Protein AF-0000000086531822 (afdb_homodimer)

Solvent-accessible surface area (backbone atoms only — not comparable to full-atom values): 8013 Å² total; per-residue (Å²): 128,80,72,72,68,75,64,51,68,45,56,53,51,50,51,51,49,63,67,35,87,84,47,49,70,64,49,49,52,48,52,65,62,40,67,80,41,57,44,70,57,36,29,50,44,28,47,53,50,26,52,49,35,45,46,40,34,51,54,52,50,54,50,51,48,56,54,50,58,62,75,97,127,80,70,72,68,75,64,53,68,46,56,53,50,50,49,50,48,64,66,34,86,85,45,49,72,65,49,48,52,48,52,64,62,41,67,80,42,57,43,69,57,37,30,51,43,28,48,54,50,28,52,50,35,46,47,41,34,50,52,52,50,54,50,52,49,55,53,52,56,62,75,93

Organism: NCBI:txid488447

Radius of gyration: 19.11 Å; Cα contacts (8 Å, |Δi|>4): 89; chains: 2; bounding box: 49×64×39 Å

Structure (mmCIF, N/CA/C/O backbone):
data_AF-0000000086531822-model_v1
#
loop_
_entity.id
_entity.type
_entity.pdbx_description
1 polymer 'Uncharacterized protein'
#
loop_
_atom_site.group_PDB
_atom_site.id
_atom_site.type_symbol
_atom_site.label_atom_id
_atom_site.label_alt_id
_atom_site.label_comp_id
_atom_site.label_asym_id
_atom_site.label_entity_id
_atom_site.label_seq_id
_atom_site.pdbx_PDB_ins_code
_atom_site.Cartn_x
_atom_site.Cartn_y
_atom_site.Cartn_z
_atom_site.occupancy
_atom_site.B_iso_or_equiv
_atom_site.auth_seq_id
_atom_site.auth_comp_id
_atom_site.auth_asym_id
_atom_site.auth_atom_id
_atom_site.pdbx_PDB_model_num
ATOM 1 N N . MET A 1 1 ? -24.25 26.016 16.359 1 33.19 1 MET A N 1
ATOM 2 C CA . MET A 1 1 ? -23.75 25.875 14.992 1 33.19 1 MET A CA 1
ATOM 3 C C . MET A 1 1 ? -22.719 24.75 14.906 1 33.19 1 MET A C 1
ATOM 5 O O . MET A 1 1 ? -21.719 24.766 15.617 1 33.19 1 MET A O 1
ATOM 9 N N . SER A 1 2 ? -23.094 23.562 14.938 1 44.06 2 SER A N 1
ATOM 10 C CA . SER A 1 2 ? -22.234 22.406 14.695 1 44.06 2 SER A CA 1
ATOM 11 C C . SER A 1 2 ? -21.281 22.672 13.539 1 44.06 2 SER A C 1
ATOM 13 O O . SER A 1 2 ? -21.703 22.906 12.406 1 44.06 2 SER A O 1
ATOM 15 N N . SER A 1 3 ? -20.422 23.609 13.688 1 44.78 3 SER A N 1
ATOM 16 C CA . SER A 1 3 ? -19.391 23.828 12.688 1 44.78 3 SER A CA 1
ATOM 17 C C . SER A 1 3 ? -19.047 22.531 11.953 1 44.78 3 SER A C 1
ATOM 19 O O . SER A 1 3 ? -18.719 21.516 12.586 1 44.78 3 SER A O 1
ATOM 21 N N . SER A 1 4 ? -19.906 22.078 11.133 1 48.94 4 SER A N 1
ATOM 22 C CA . SER A 1 4 ? -19.656 21 10.195 1 48.94 4 SER A CA 1
ATOM 23 C C . SER A 1 4 ? -18.172 20.891 9.844 1 48.94 4 SER A C 1
ATOM 25 O O . SER A 1 4 ? -17.672 21.672 9.039 1 48.94 4 SER A O 1
ATOM 27 N N . THR A 1 5 ? -17.312 20.875 10.797 1 51.94 5 THR A N 1
ATOM 28 C CA . THR A 1 5 ? -15.906 20.656 10.523 1 51.94 5 THR A CA 1
ATOM 29 C C . THR A 1 5 ? -15.727 19.672 9.367 1 51.94 5 THR A C 1
ATOM 31 O O . THR A 1 5 ? -16.25 18.562 9.414 1 51.94 5 THR A O 1
ATOM 34 N N . VAL A 1 6 ? -15.977 20.094 8.141 1 55.5 6 VAL A N 1
ATOM 35 C CA . VAL A 1 6 ? -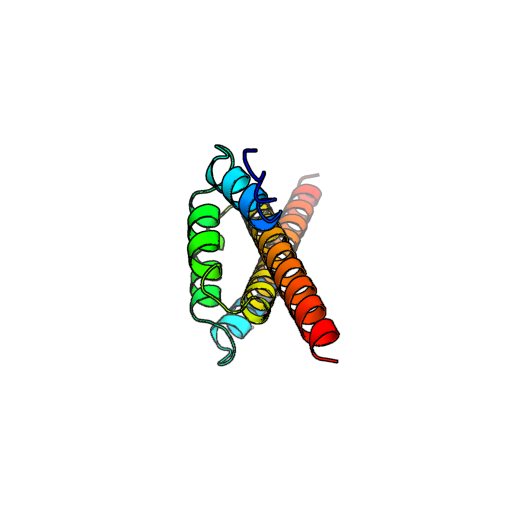15.734 19.344 6.906 1 55.5 6 VAL A CA 1
ATOM 36 C C . VAL A 1 6 ? -14.648 18.297 7.137 1 55.5 6 VAL A C 1
ATOM 38 O O . VAL A 1 6 ? -13.539 18.625 7.566 1 55.5 6 VAL A O 1
ATOM 41 N N . THR A 1 7 ? -15.094 17.219 7.707 1 64 7 THR A N 1
ATOM 42 C CA . THR A 1 7 ? -14.133 16.125 7.867 1 64 7 THR A CA 1
ATOM 43 C C . THR A 1 7 ? -13.336 15.922 6.582 1 64 7 THR A C 1
ATOM 45 O O . THR A 1 7 ? -13.906 15.82 5.496 1 64 7 THR A O 1
ATOM 48 N N . PRO A 1 8 ? -12.125 16.203 6.695 1 79.19 8 PRO A N 1
ATOM 49 C CA . PRO A 1 8 ? -11.297 15.969 5.512 1 79.19 8 PRO A CA 1
ATOM 50 C C . PRO A 1 8 ? -11.641 14.664 4.797 1 79.19 8 PRO A C 1
ATOM 52 O O . PRO A 1 8 ? -12.133 13.727 5.422 1 79.19 8 PRO A O 1
ATOM 55 N N . GLU A 1 9 ? -11.953 14.797 3.51 1 89 9 GLU A N 1
ATOM 56 C CA . GLU A 1 9 ? -12.211 13.641 2.666 1 89 9 GLU A CA 1
ATOM 57 C C . GLU A 1 9 ? -11.398 12.43 3.127 1 89 9 GLU A C 1
ATOM 59 O O . GLU A 1 9 ? -11.898 11.297 3.117 1 89 9 GLU A O 1
ATOM 64 N N . PHE A 1 10 ? -10.258 12.711 3.596 1 92.31 10 PHE A N 1
ATOM 65 C CA . PHE A 1 10 ? -9.391 11.633 4.078 1 92.31 10 PHE A CA 1
ATOM 66 C C . PHE A 1 10 ? -10.023 10.922 5.266 1 92.31 10 PHE A C 1
ATOM 68 O O . PHE A 1 10 ? -10.039 9.695 5.324 1 92.31 10 PHE A O 1
ATOM 75 N N . ASP A 1 11 ? -10.516 11.625 6.152 1 91.06 11 ASP A N 1
ATOM 76 C CA . ASP A 1 11 ? -11.117 11.047 7.348 1 91.06 11 ASP A CA 1
ATOM 77 C C . ASP A 1 11 ? -12.328 10.188 6.996 1 91.06 11 ASP A C 1
ATOM 79 O O . ASP A 1 11 ? -12.523 9.109 7.566 1 91.06 11 ASP A O 1
ATOM 83 N N . GLN A 1 12 ? -13.086 10.68 6.172 1 91.75 12 GLN A N 1
ATOM 84 C CA . GLN A 1 12 ? -14.281 9.961 5.742 1 91.75 12 GLN A CA 1
ATOM 85 C C . GLN A 1 12 ? -13.906 8.656 5.043 1 91.75 12 GLN A C 1
ATOM 87 O O . GLN A 1 12 ? -14.492 7.609 5.332 1 91.75 12 GLN A O 1
ATOM 92 N N . ARG A 1 13 ? -12.984 8.758 4.148 1 92.56 13 ARG A N 1
ATOM 93 C CA . ARG A 1 13 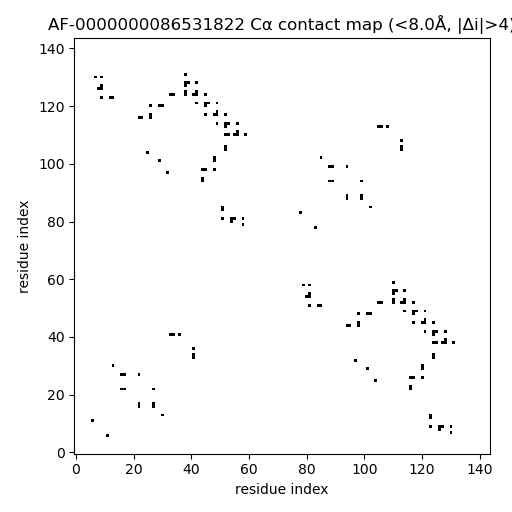? -12.547 7.57 3.414 1 92.56 13 ARG A CA 1
ATOM 94 C C . ARG A 1 13 ? -11.898 6.555 4.348 1 92.56 13 ARG A C 1
ATOM 96 O O . ARG A 1 13 ? -12.125 5.348 4.215 1 92.56 13 ARG A O 1
ATOM 103 N N . CYS A 1 14 ? -11.133 7.043 5.18 1 91.88 14 CYS A N 1
ATOM 104 C CA . CYS A 1 14 ? -10.477 6.195 6.168 1 91.88 14 CYS A CA 1
ATOM 105 C C . CYS A 1 14 ? -11.5 5.434 6.996 1 91.88 14 CYS A C 1
ATOM 107 O O . CYS A 1 14 ? -11.375 4.219 7.176 1 91.88 14 CYS A O 1
ATOM 109 N N . CYS A 1 15 ? -12.547 6.113 7.473 1 92 15 CYS A N 1
ATOM 110 C CA . CYS A 1 15 ? -13.602 5.504 8.273 1 92 15 CYS A CA 1
ATOM 111 C C . CYS A 1 15 ? -14.375 4.473 7.465 1 92 15 CYS A C 1
ATOM 113 O O . CYS A 1 15 ? -14.719 3.404 7.977 1 92 15 CYS A O 1
ATOM 115 N N . SER A 1 16 ? -14.641 4.836 6.266 1 92.88 16 SER A N 1
ATOM 116 C CA . SER A 1 16 ? -15.367 3.941 5.375 1 92.88 16 SER A CA 1
ATOM 117 C C . SER A 1 16 ? -14.602 2.646 5.141 1 92.88 16 SER A C 1
ATOM 119 O O . SER A 1 16 ? -15.172 1.556 5.23 1 92.88 16 SER A O 1
ATOM 121 N N . LEU A 1 17 ? -13.336 2.764 4.957 1 92.31 17 LEU A N 1
ATOM 122 C CA . LEU A 1 17 ? -12.5 1.597 4.703 1 92.31 17 LEU A CA 1
ATOM 123 C C . LEU A 1 17 ? -12.375 0.735 5.953 1 92.31 17 LEU A C 1
ATOM 125 O O . LEU A 1 17 ? -12.414 -0.495 5.871 1 92.31 17 LEU A O 1
ATOM 129 N N . ARG A 1 18 ? -12.219 1.352 7.047 1 91.56 18 ARG A N 1
ATOM 130 C CA . ARG A 1 18 ? -12.039 0.645 8.312 1 91.56 18 ARG A CA 1
ATOM 131 C C . ARG A 1 18 ? -13.336 -0.034 8.75 1 91.56 18 ARG A C 1
ATOM 133 O O . ARG A 1 18 ? -13.305 -1.057 9.438 1 91.56 18 ARG A O 1
ATOM 140 N N . ALA A 1 19 ? -14.469 0.521 8.328 1 91.56 19 ALA A N 1
ATOM 141 C CA . ALA A 1 19 ? -15.781 0.018 8.727 1 91.56 19 ALA A CA 1
ATOM 142 C C . ALA A 1 19 ? -16.281 -1.029 7.742 1 91.56 19 ALA A C 1
ATOM 144 O O . ALA A 1 19 ? -17.219 -1.779 8.047 1 91.56 19 ALA A O 1
ATOM 145 N N . ALA A 1 20 ? -15.695 -1.029 6.586 1 91.12 20 ALA A N 1
ATOM 146 C CA . ALA A 1 20 ? -16.141 -1.944 5.543 1 91.12 20 ALA A CA 1
ATOM 147 C C . ALA A 1 20 ? -15.805 -3.391 5.895 1 91.12 20 ALA A C 1
ATOM 149 O O . ALA A 1 20 ? -14.68 -3.686 6.309 1 91.12 20 ALA A O 1
ATOM 150 N N . PRO A 1 21 ? -16.844 -4.309 5.77 1 89.12 21 PRO A N 1
ATOM 151 C CA . PRO A 1 21 ? -16.641 -5.73 6.062 1 89.12 21 PRO A CA 1
ATOM 152 C C . PRO A 1 21 ? -15.711 -6.406 5.051 1 89.12 21 PRO A C 1
ATOM 154 O O . PRO A 1 21 ? -15.148 -7.465 5.34 1 89.12 21 PRO A O 1
ATOM 157 N N . ASP A 1 22 ? -15.664 -5.797 3.895 1 87.12 22 ASP A N 1
ATOM 158 C CA . ASP A 1 22 ? -14.852 -6.371 2.828 1 87.12 22 ASP A CA 1
ATOM 159 C C . ASP A 1 22 ? -13.398 -5.918 2.943 1 87.12 22 ASP A C 1
ATOM 161 O O . ASP A 1 22 ? -12.516 -6.449 2.258 1 87.12 22 ASP A O 1
ATOM 165 N N . THR A 1 23 ? -13.188 -4.938 3.908 1 91.31 23 THR A N 1
ATOM 166 C CA . THR A 1 23 ? -11.82 -4.457 4.09 1 91.31 23 THR A CA 1
ATOM 167 C C . THR A 1 23 ? -10.992 -5.465 4.879 1 91.31 23 THR A C 1
ATOM 169 O O . THR A 1 23 ? -11.414 -5.926 5.945 1 91.31 23 THR A O 1
ATOM 172 N N . SER A 1 24 ? -9.883 -5.852 4.441 1 93.81 24 SER A N 1
ATOM 173 C CA . SER A 1 24 ? -9.016 -6.863 5.039 1 93.81 24 SER A CA 1
ATOM 174 C C . SER A 1 24 ? -8.367 -6.352 6.32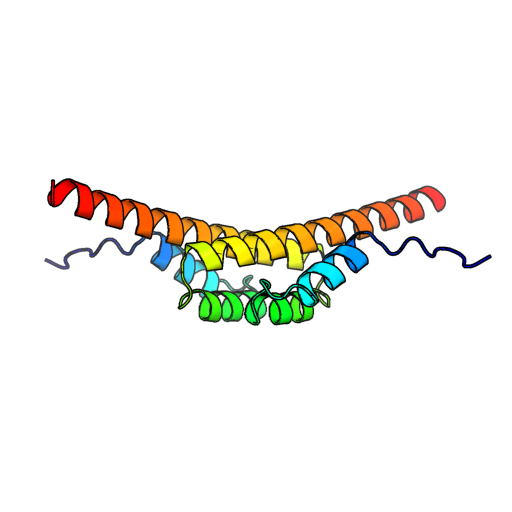 1 93.81 24 SER A C 1
ATOM 176 O O . SER A 1 24 ? -8.172 -5.145 6.48 1 93.81 24 SER A O 1
ATOM 178 N N . ASP A 1 25 ? -8.133 -7.273 7.191 1 94.12 25 ASP A N 1
ATOM 179 C CA . ASP A 1 25 ? -7.473 -6.922 8.438 1 94.12 25 ASP A CA 1
ATOM 180 C C . ASP A 1 25 ? -6.117 -6.266 8.18 1 94.12 25 ASP A C 1
ATOM 182 O O . ASP A 1 25 ? -5.727 -5.332 8.883 1 94.12 25 ASP A O 1
ATOM 186 N N . TRP A 1 26 ? -5.418 -6.711 7.176 1 96.69 26 TRP A N 1
ATOM 187 C CA . TRP A 1 26 ? -4.125 -6.141 6.816 1 96.69 26 TRP A CA 1
ATOM 188 C C . TRP A 1 26 ? -4.262 -4.668 6.445 1 96.69 26 TRP A C 1
ATOM 190 O O . TRP A 1 26 ? -3.477 -3.832 6.895 1 96.69 26 TRP A O 1
ATOM 200 N N . LEU A 1 27 ? -5.289 -4.383 5.617 1 96.31 27 LEU A N 1
ATOM 201 C CA . LEU A 1 27 ? -5.477 -3.016 5.145 1 96.31 27 LEU A CA 1
ATOM 202 C C . LEU A 1 27 ? -5.762 -2.072 6.309 1 96.31 27 LEU A C 1
ATOM 204 O O . LEU A 1 27 ? -5.203 -0.976 6.375 1 96.31 27 LEU A O 1
ATOM 208 N N . LYS A 1 28 ? -6.559 -2.52 7.242 1 95.19 28 LYS A N 1
ATOM 209 C CA . LYS A 1 28 ? -6.879 -1.716 8.422 1 95.19 28 LYS A CA 1
ATOM 210 C C . LYS A 1 28 ? -5.625 -1.408 9.234 1 95.19 28 LYS A C 1
ATOM 212 O O . LYS A 1 28 ? -5.422 -0.272 9.664 1 95.19 28 LYS A O 1
ATOM 217 N N . ALA A 1 29 ? -4.82 -2.4 9.414 1 96 29 ALA A N 1
ATOM 218 C CA . ALA A 1 29 ? -3.576 -2.23 10.164 1 96 29 ALA A CA 1
ATOM 219 C C . ALA A 1 29 ? -2.602 -1.329 9.406 1 96 29 ALA A C 1
ATOM 221 O O . ALA A 1 29 ? -1.922 -0.497 10.016 1 96 29 ALA A O 1
ATOM 222 N N . ALA A 1 30 ? -2.539 -1.488 8.109 1 97 30 ALA A N 1
ATOM 223 C CA . ALA A 1 30 ? -1.645 -0.697 7.266 1 97 30 ALA A CA 1
ATOM 224 C C . ALA A 1 30 ? -1.995 0.787 7.336 1 97 30 ALA A C 1
ATOM 226 O O . ALA A 1 30 ? -1.107 1.636 7.445 1 97 30 ALA A O 1
ATOM 227 N N . ILE A 1 31 ? -3.311 1.082 7.262 1 95.25 31 ILE A N 1
ATOM 228 C CA . ILE A 1 31 ? -3.777 2.461 7.359 1 95.25 31 ILE A CA 1
ATOM 229 C C . ILE A 1 31 ? -3.307 3.074 8.68 1 95.25 31 ILE A C 1
ATOM 231 O O . ILE A 1 31 ? -2.783 4.191 8.695 1 95.25 31 ILE A O 1
ATOM 235 N N . GLY A 1 32 ? -3.416 2.314 9.758 1 94.44 32 GLY A N 1
ATOM 236 C CA . GLY A 1 32 ? -3.014 2.785 11.07 1 94.44 32 GLY A CA 1
ATOM 237 C C . GLY A 1 32 ? -1.52 3.021 11.188 1 94.44 32 GLY A C 1
ATOM 238 O O . GLY A 1 32 ? -1.083 3.928 11.898 1 94.44 32 GLY A O 1
ATOM 239 N N . ALA A 1 33 ? -0.779 2.32 10.508 1 95.25 33 ALA A N 1
ATOM 240 C CA . ALA A 1 33 ? 0.676 2.434 10.562 1 95.25 33 ALA A CA 1
ATOM 241 C C . ALA A 1 33 ? 1.164 3.619 9.734 1 95.25 33 ALA A C 1
ATOM 243 O O . ALA A 1 33 ? 2.139 4.281 10.102 1 95.25 33 ALA A O 1
ATOM 244 N N . LEU A 1 34 ? 0.502 3.92 8.625 1 95.56 34 LEU A N 1
ATOM 245 C CA . LEU A 1 34 ? 0.969 4.938 7.684 1 95.56 34 LEU A CA 1
ATOM 246 C C . LEU A 1 34 ? 0.409 6.309 8.047 1 95.56 34 LEU A C 1
ATOM 248 O O . LEU A 1 34 ? 0.948 7.332 7.629 1 95.56 34 LEU A O 1
ATOM 252 N N . ILE A 1 35 ? -0.613 6.324 8.891 1 88.75 35 ILE A N 1
ATOM 253 C CA . ILE A 1 35 ? -1.292 7.578 9.195 1 88.75 35 ILE A CA 1
ATOM 254 C C . ILE A 1 35 ? -0.335 8.523 9.922 1 88.75 35 ILE A C 1
ATOM 256 O O . ILE A 1 35 ? -0.434 9.742 9.789 1 88.75 35 ILE A O 1
ATOM 260 N N . CYS A 1 36 ? 0.598 7.957 10.656 1 89.06 36 CYS A N 1
ATOM 261 C CA . CYS A 1 36 ? 1.518 8.773 11.445 1 89.06 36 CYS A CA 1
ATOM 262 C C . CYS A 1 36 ? 2.768 9.109 10.641 1 89.06 36 CYS A C 1
ATOM 264 O O . CYS A 1 36 ? 3.6 9.906 11.078 1 89.06 36 CYS A O 1
ATOM 266 N N . LYS A 1 37 ? 2.857 8.625 9.5 1 93 37 LYS A N 1
ATOM 267 C CA . LYS A 1 37 ? 4.023 8.859 8.648 1 93 37 LYS A CA 1
ATOM 268 C C . LYS A 1 37 ? 3.855 10.133 7.824 1 93 37 LYS A C 1
ATOM 270 O O . LYS A 1 37 ? 2.736 10.617 7.648 1 93 37 LYS A O 1
ATOM 275 N N . ASP A 1 38 ? 4.992 10.672 7.344 1 94.25 38 ASP A N 1
ATOM 276 C CA . ASP A 1 38 ? 4.945 11.781 6.398 1 94.25 38 ASP A CA 1
ATOM 277 C C . ASP A 1 38 ? 4.203 11.391 5.125 1 94.25 38 ASP A C 1
ATOM 279 O O . ASP A 1 38 ? 4.434 10.312 4.574 1 94.25 38 ASP A O 1
ATOM 283 N N . PRO A 1 39 ? 3.268 12.227 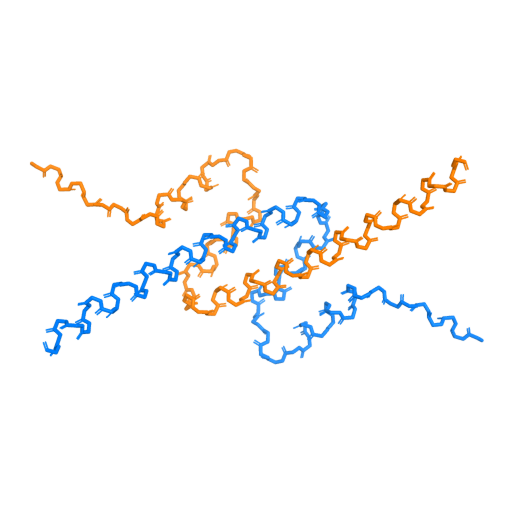4.75 1 94 39 PRO A N 1
ATOM 284 C CA . PRO A 1 39 ? 2.434 11.891 3.594 1 94 39 PRO A CA 1
ATOM 285 C C . PRO A 1 39 ? 3.256 11.523 2.361 1 94 39 PRO A C 1
ATOM 287 O O . PRO A 1 39 ? 2.871 10.641 1.597 1 94 39 PRO A O 1
ATOM 290 N N . VAL A 1 40 ? 4.355 12.188 2.162 1 94.31 40 VAL A N 1
ATOM 291 C CA . VAL A 1 40 ? 5.191 11.914 0.998 1 94.31 40 VAL A CA 1
ATOM 292 C C . VAL A 1 40 ? 5.793 10.516 1.108 1 94.31 40 VAL A C 1
ATOM 294 O O . VAL A 1 40 ? 5.77 9.742 0.146 1 94.31 40 VAL A O 1
ATOM 297 N N . ASP A 1 41 ? 6.23 10.203 2.232 1 95.5 41 ASP A N 1
ATOM 298 C CA . ASP A 1 41 ? 6.828 8.891 2.475 1 95.5 41 ASP A CA 1
ATOM 299 C C . ASP A 1 41 ? 5.773 7.785 2.422 1 95.5 41 ASP A C 1
ATOM 301 O O . ASP A 1 41 ? 6.031 6.699 1.897 1 95.5 41 ASP A O 1
ATOM 305 N N . ALA A 1 42 ? 4.676 8.141 3.014 1 96.81 42 ALA A N 1
ATOM 306 C CA . ALA A 1 42 ? 3.588 7.168 3.045 1 96.81 42 ALA A CA 1
ATOM 307 C C . ALA A 1 42 ? 3.146 6.793 1.633 1 96.81 42 ALA A C 1
ATOM 309 O O . ALA A 1 42 ? 2.967 5.609 1.326 1 96.81 42 ALA A O 1
ATOM 310 N N . VAL A 1 43 ? 3.023 7.801 0.759 1 96.94 43 VAL A N 1
ATOM 311 C CA . VAL A 1 43 ? 2.611 7.57 -0.621 1 96.94 43 VAL A CA 1
ATOM 312 C C . VAL A 1 43 ? 3.691 6.781 -1.358 1 96.94 43 VAL A C 1
ATOM 314 O O . VAL A 1 43 ? 3.387 5.848 -2.102 1 96.94 43 VAL A O 1
ATOM 317 N N . ASN A 1 44 ? 4.906 7.152 -1.117 1 95.94 44 ASN A N 1
ATOM 318 C CA . ASN A 1 44 ? 6.016 6.441 -1.739 1 95.94 44 ASN A CA 1
ATOM 319 C C . ASN A 1 44 ? 6.008 4.961 -1.37 1 95.94 44 ASN A C 1
ATOM 321 O O . ASN A 1 44 ? 6.125 4.098 -2.242 1 95.94 44 ASN A O 1
ATOM 325 N N . ASP A 1 45 ? 5.84 4.707 -0.141 1 96.88 45 ASP A N 1
ATOM 326 C CA . ASP A 1 45 ? 5.801 3.33 0.342 1 96.88 45 ASP A CA 1
ATOM 327 C C . ASP A 1 45 ? 4.633 2.566 -0.272 1 96.88 45 ASP A C 1
ATOM 329 O O . ASP A 1 45 ? 4.793 1.428 -0.718 1 96.88 45 ASP A O 1
ATOM 333 N N . ALA A 1 46 ? 3.482 3.154 -0.291 1 97.69 46 ALA A N 1
ATOM 334 C CA . ALA A 1 46 ? 2.289 2.506 -0.827 1 97.69 46 ALA A CA 1
ATOM 335 C C . ALA A 1 46 ? 2.438 2.23 -2.32 1 97.69 46 ALA A C 1
ATOM 337 O O . ALA A 1 46 ? 2.004 1.186 -2.812 1 97.69 46 ALA A O 1
ATOM 338 N N . GLU A 1 47 ? 3.049 3.166 -3.02 1 97.31 47 GLU A N 1
ATOM 339 C CA . GLU A 1 47 ? 3.273 3.018 -4.457 1 97.31 47 GLU A CA 1
ATOM 340 C C . GLU A 1 47 ? 4.203 1.846 -4.75 1 97.31 47 GLU A C 1
ATOM 342 O O . GLU A 1 47 ? 3.928 1.032 -5.633 1 97.31 47 GLU A O 1
ATOM 347 N N . LEU A 1 48 ? 5.277 1.781 -4.023 1 96.5 48 LEU A N 1
ATOM 348 C CA . LEU A 1 48 ? 6.234 0.691 -4.191 1 96.5 48 LEU A CA 1
ATOM 349 C C . LEU A 1 48 ? 5.582 -0.654 -3.891 1 96.5 48 LEU A C 1
ATOM 351 O O . LEU A 1 48 ? 5.801 -1.63 -4.613 1 96.5 48 LEU A O 1
ATOM 355 N N . LEU A 1 49 ? 4.793 -0.678 -2.863 1 97 49 LEU A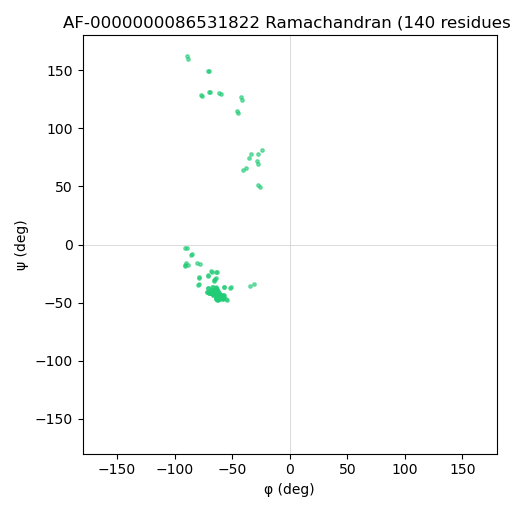 N 1
ATOM 356 C CA . LEU A 1 49 ? 4.082 -1.896 -2.496 1 97 49 LEU A CA 1
ATOM 357 C C . LEU A 1 49 ? 3.131 -2.328 -3.609 1 97 49 LEU A C 1
ATOM 359 O O . LEU A 1 49 ? 3.115 -3.498 -4 1 97 49 LEU A O 1
ATOM 363 N N . LEU A 1 50 ? 2.363 -1.393 -4.117 1 97.62 50 LEU A N 1
ATOM 364 C CA . LEU A 1 50 ? 1.422 -1.693 -5.191 1 97.62 50 LEU A CA 1
ATOM 365 C C . LEU A 1 50 ? 2.152 -2.188 -6.434 1 97.62 50 LEU A C 1
ATOM 367 O O . LEU A 1 50 ? 1.713 -3.141 -7.082 1 97.62 50 LEU A O 1
ATOM 371 N N . GLU A 1 51 ? 3.197 -1.494 -6.777 1 96.75 51 GLU A N 1
ATOM 372 C CA . GLU A 1 51 ? 3.998 -1.901 -7.926 1 96.75 51 GLU A CA 1
ATOM 373 C C . GLU A 1 51 ? 4.465 -3.348 -7.789 1 96.75 51 GLU A C 1
ATOM 375 O O . GLU A 1 51 ? 4.359 -4.133 -8.734 1 96.75 51 GLU A O 1
ATOM 380 N N . LEU A 1 52 ? 4.973 -3.65 -6.641 1 96.25 52 LEU A N 1
ATOM 381 C CA . LEU A 1 52 ? 5.488 -4.992 -6.391 1 96.25 52 LEU A CA 1
ATOM 382 C C . LEU A 1 52 ? 4.367 -6.023 -6.465 1 96.25 52 LEU A C 1
ATOM 384 O O . LEU A 1 52 ? 4.527 -7.074 -7.098 1 96.25 52 LEU A O 1
ATOM 388 N N . MET A 1 53 ? 3.246 -5.781 -5.855 1 96.62 53 MET A N 1
ATOM 389 C CA . MET A 1 53 ? 2.135 -6.723 -5.867 1 96.62 53 MET A CA 1
ATOM 390 C C . MET A 1 53 ? 1.546 -6.855 -7.266 1 96.62 53 MET A C 1
ATOM 392 O O . MET A 1 53 ? 1.113 -7.938 -7.664 1 96.62 53 MET A O 1
ATOM 396 N N . SER A 1 54 ? 1.5 -5.766 -8.008 1 96.31 54 SER A N 1
ATOM 397 C CA . SER A 1 54 ? 1.044 -5.801 -9.391 1 96.31 54 SER A CA 1
ATOM 398 C C . SER A 1 54 ? 1.942 -6.688 -10.25 1 96.31 54 SER A C 1
ATOM 400 O O . SER A 1 54 ? 1.457 -7.43 -11.109 1 96.31 54 SER A O 1
ATOM 402 N N . LEU A 1 55 ? 3.195 -6.516 -10.008 1 94.88 55 LEU A N 1
ATOM 403 C CA . LEU A 1 55 ? 4.156 -7.348 -10.719 1 94.88 55 LEU A CA 1
ATOM 404 C C . LEU A 1 55 ? 3.916 -8.828 -10.43 1 94.88 55 LEU A C 1
ATOM 406 O O . LEU A 1 55 ? 3.885 -9.641 -11.352 1 94.88 55 LEU A O 1
ATOM 410 N N . ARG A 1 56 ? 3.682 -9.156 -9.164 1 92.88 56 ARG A N 1
ATOM 411 C CA . ARG A 1 56 ? 3.4 -10.539 -8.789 1 92.88 56 ARG A CA 1
ATOM 412 C C . ARG A 1 56 ? 2.125 -11.039 -9.453 1 92.88 56 ARG A C 1
ATOM 414 O O . ARG A 1 56 ? 2.09 -12.156 -9.977 1 92.88 56 ARG A O 1
ATOM 421 N N . MET A 1 57 ? 1.088 -10.227 -9.391 1 93.12 57 MET A N 1
ATOM 422 C CA . MET A 1 57 ? -0.18 -10.609 -10.008 1 93.12 57 MET A CA 1
ATOM 423 C C . MET A 1 57 ? 0.001 -10.898 -11.492 1 93.12 57 MET A C 1
ATOM 425 O O . MET A 1 57 ? -0.53 -11.883 -12.008 1 93.12 57 MET A O 1
ATOM 429 N N . HIS A 1 58 ? 0.727 -10.031 -12.133 1 92.19 58 HIS A N 1
ATOM 430 C CA . HIS A 1 58 ? 0.992 -10.203 -13.555 1 92.19 58 HIS A CA 1
ATOM 431 C C . HIS A 1 58 ? 1.717 -11.523 -13.828 1 92.19 58 HIS A C 1
ATOM 433 O O . HIS A 1 58 ? 1.365 -12.25 -14.758 1 92.19 58 HIS A O 1
ATOM 439 N N . GLU A 1 59 ? 2.732 -11.891 -13.055 1 89.94 59 GLU A N 1
ATOM 440 C CA . GLU A 1 59 ? 3.504 -13.117 -13.227 1 89.94 59 GLU A CA 1
ATOM 441 C C . GLU A 1 59 ? 2.639 -14.352 -13 1 89.94 59 GLU A C 1
ATOM 443 O O . GLU A 1 59 ? 2.736 -15.336 -13.734 1 89.94 59 GLU A O 1
ATOM 448 N N . VAL A 1 60 ? 1.774 -14.281 -12 1 86.19 60 VAL A N 1
ATOM 449 C CA . VAL A 1 60 ? 0.894 -15.398 -11.648 1 86.19 60 VAL A CA 1
ATOM 450 C C . VAL A 1 60 ? -0.125 -15.617 -12.766 1 86.19 60 VAL A C 1
ATOM 452 O O . VAL A 1 60 ? -0.38 -16.75 -13.172 1 86.19 60 VAL A O 1
ATOM 455 N N . LEU A 1 61 ? -0.618 -14.508 -13.258 1 87.94 61 LEU A N 1
ATOM 456 C CA . LEU A 1 61 ? -1.622 -14.609 -14.312 1 87.94 61 LEU A CA 1
ATOM 457 C C . LEU A 1 61 ? -1.004 -15.125 -15.609 1 87.94 61 LEU A C 1
ATOM 459 O O . LEU A 1 61 ? -1.633 -15.898 -16.328 1 87.94 61 LEU A O 1
ATOM 463 N N . THR A 1 62 ? 0.16 -14.625 -15.906 1 86.31 62 THR A N 1
ATOM 464 C CA . THR A 1 62 ? 0.856 -15.047 -17.125 1 86.31 62 THR A CA 1
ATOM 465 C C . THR A 1 62 ? 1.2 -16.531 -17.047 1 86.31 62 THR A C 1
ATOM 467 O O . THR A 1 62 ? 1.085 -17.25 -18.047 1 86.31 62 THR A O 1
ATOM 470 N N . HIS A 1 63 ? 1.555 -17 -15.867 1 82.62 63 HIS A N 1
ATOM 471 C CA . HIS A 1 63 ? 1.882 -18.406 -15.672 1 82.62 63 HIS A CA 1
ATOM 472 C C . HIS A 1 63 ? 0.632 -19.281 -15.742 1 82.62 63 HIS A C 1
ATOM 474 O O . HIS A 1 63 ? 0.656 -20.359 -16.328 1 82.62 63 HIS A O 1
ATOM 480 N N . ALA A 1 64 ? -0.447 -18.781 -15.141 1 78.56 64 ALA A N 1
ATOM 481 C CA . ALA A 1 64 ? -1.708 -19.516 -15.156 1 78.56 64 ALA A CA 1
ATOM 482 C C . ALA A 1 64 ? -2.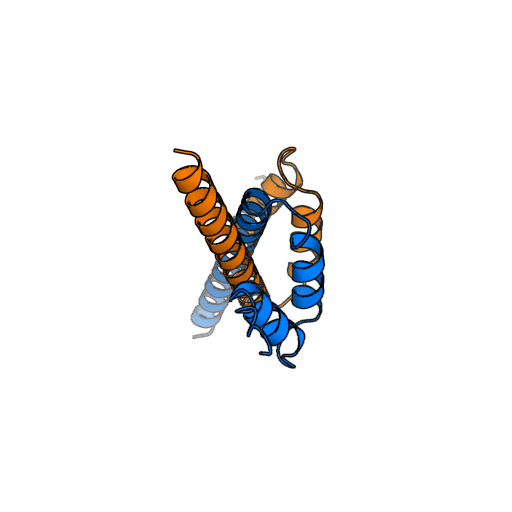232 -19.672 -16.578 1 78.56 64 ALA A C 1
ATOM 484 O O . ALA A 1 64 ? -2.75 -20.719 -16.953 1 78.56 64 ALA A O 1
ATOM 485 N N . ARG A 1 65 ? -2.084 -18.641 -17.359 1 78.81 65 ARG A N 1
ATOM 486 C CA . ARG A 1 65 ? -2.535 -18.656 -18.734 1 78.81 65 ARG A CA 1
ATOM 487 C C . ARG A 1 65 ? -1.695 -19.609 -19.578 1 78.81 65 ARG A C 1
ATOM 489 O O . ARG A 1 65 ? -2.223 -20.312 -20.438 1 78.81 65 ARG A O 1
ATOM 496 N N . ALA A 1 66 ? -0.412 -19.578 -19.266 1 75.62 66 ALA A N 1
ATOM 497 C CA . ALA A 1 66 ? 0.483 -20.453 -20 1 75.62 66 ALA A CA 1
ATOM 498 C C . ALA A 1 66 ? 0.135 -21.922 -19.75 1 75.62 66 ALA A C 1
ATOM 500 O O . ALA A 1 66 ? 0.227 -22.75 -20.656 1 75.62 66 ALA A O 1
ATOM 501 N N . GLY A 1 67 ? -0.226 -22.172 -18.516 1 71.81 67 GLY A N 1
ATOM 502 C CA . GLY A 1 67 ? -0.615 -23.531 -18.172 1 71.81 67 GLY A CA 1
ATOM 503 C C . GLY A 1 67 ? -1.952 -23.938 -18.766 1 71.81 67 GLY A C 1
ATOM 504 O O . GLY A 1 67 ? -2.137 -25.078 -19.172 1 71.81 67 GLY A O 1
ATOM 505 N N . ALA A 1 68 ? -2.875 -23 -18.812 1 75.38 68 ALA A N 1
ATOM 506 C CA . ALA A 1 68 ? -4.203 -23.266 -19.344 1 75.38 68 ALA A CA 1
ATOM 507 C C . ALA A 1 68 ? -4.137 -23.516 -20.859 1 75.38 68 ALA A C 1
ATOM 509 O O . ALA A 1 68 ? -4.906 -24.312 -21.391 1 75.38 68 ALA A O 1
ATOM 510 N N . ASN A 1 69 ? -3.338 -22.719 -21.484 1 72 69 ASN A N 1
ATOM 511 C CA . ASN A 1 69 ? -3.209 -22.891 -22.922 1 72 69 ASN A CA 1
ATOM 512 C C . ASN A 1 69 ? -2.619 -24.25 -23.266 1 72 69 ASN A C 1
ATOM 514 O O . ASN A 1 69 ? -2.912 -24.812 -24.328 1 72 69 ASN A O 1
ATOM 518 N N . ARG A 1 70 ? -1.913 -24.781 -22.312 1 71.25 70 ARG A N 1
ATOM 519 C CA . ARG A 1 70 ? -1.294 -26.078 -22.547 1 71.25 70 ARG A CA 1
ATOM 520 C C . ARG A 1 70 ? -2.311 -27.203 -22.406 1 71.25 70 ARG A C 1
ATOM 522 O O . ARG A 1 70 ? -2.189 -28.25 -23.062 1 71.25 70 ARG A O 1
ATOM 529 N N . ARG A 1 71 ? -3.299 -26.953 -21.609 1 68.12 71 ARG A N 1
ATOM 530 C CA . ARG A 1 71 ? -4.309 -27.984 -21.422 1 68.12 71 ARG A CA 1
ATOM 531 C C . ARG A 1 71 ? -5.305 -27.984 -22.578 1 68.12 71 ARG A C 1
ATOM 533 O O . ARG A 1 71 ? -5.969 -28.984 -22.844 1 68.12 71 ARG A O 1
ATOM 540 N N . ALA A 1 72 ? -5.238 -26.844 -23.297 1 58.78 72 ALA A N 1
ATOM 541 C CA . ALA A 1 72 ? -6.145 -26.891 -24.453 1 58.78 72 ALA A CA 1
ATOM 542 C C . ALA A 1 72 ? -5.469 -27.547 -25.656 1 58.78 72 ALA A C 1
ATOM 544 O O . ALA A 1 72 ? -4.242 -27.5 -25.781 1 58.78 72 ALA A O 1
ATOM 545 N N . MET B 1 1 ? 25.797 -26.047 -15.93 1 35.81 1 MET B N 1
ATOM 546 C CA . MET B 1 1 ? 24.828 -25.094 -16.484 1 35.81 1 MET B CA 1
ATOM 547 C C . MET B 1 1 ? 23.938 -24.516 -15.391 1 35.81 1 MET B C 1
ATOM 549 O O . MET B 1 1 ? 23.281 -25.266 -14.664 1 35.81 1 MET B O 1
ATOM 553 N N . SER B 1 2 ? 24.422 -23.656 -14.57 1 46.22 2 SER B N 1
ATOM 554 C CA . SER B 1 2 ? 23.625 -22.906 -13.602 1 46.22 2 SER B CA 1
ATOM 555 C C . SER B 1 2 ? 22.281 -22.516 -14.18 1 46.22 2 SER B C 1
ATOM 557 O O . SER B 1 2 ? 22.219 -21.781 -15.172 1 46.22 2 SER B O 1
ATOM 559 N N . SER B 1 3 ? 21.469 -23.422 -14.461 1 46.81 3 SER B N 1
ATOM 560 C CA . SER B 1 3 ? 20.109 -23.109 -14.875 1 46.81 3 SER B CA 1
ATOM 561 C C . SER B 1 3 ? 19.641 -21.781 -14.281 1 46.81 3 SER B C 1
ATOM 563 O O . SER B 1 3 ? 19.641 -21.609 -13.062 1 46.81 3 SER B O 1
ATOM 565 N N . SER B 1 4 ? 20.203 -20.719 -14.719 1 50.69 4 SER B N 1
ATOM 566 C CA . SER B 1 4 ? 19.719 -19.375 -14.414 1 50.69 4 SER B CA 1
ATOM 567 C C . SER B 1 4 ? 18.219 -19.375 -14.141 1 50.69 4 SER B C 1
ATOM 569 O O . SER B 1 4 ? 17.406 -19.438 -15.078 1 50.69 4 SER B O 1
ATOM 571 N N . THR B 1 5 ? 17.781 -20.234 -13.281 1 54.22 5 THR B N 1
ATOM 572 C CA . THR B 1 5 ? 16.375 -20.188 -12.891 1 54.22 5 THR B CA 1
ATOM 573 C C . THR B 1 5 ? 15.867 -18.75 -12.898 1 54.22 5 THR B C 1
ATOM 575 O O . THR B 1 5 ? 16.469 -17.859 -12.281 1 54.22 5 THR B O 1
ATOM 578 N N . VAL B 1 6 ? 15.57 -18.172 -14.055 1 58.38 6 VAL B N 1
ATOM 579 C CA . VAL B 1 6 ? 14.977 -16.844 -14.258 1 58.38 6 VAL B CA 1
ATOM 580 C C . VAL B 1 6 ? 14.125 -16.469 -13.047 1 58.38 6 VAL B C 1
ATOM 582 O O . VAL B 1 6 ? 13.18 -17.188 -12.695 1 58.38 6 VAL B O 1
ATOM 585 N N . THR B 1 7 ? 14.828 -16.062 -12.023 1 67 7 THR B N 1
ATOM 586 C CA . THR B 1 7 ? 14.078 -15.57 -10.875 1 67 7 THR B CA 1
ATOM 587 C C . THR B 1 7 ? 12.961 -14.625 -11.312 1 67 7 THR B C 1
ATOM 589 O O . THR B 1 7 ? 13.188 -13.711 -12.102 1 67 7 THR B O 1
ATOM 592 N N . PRO B 1 8 ? 11.836 -15.07 -11.062 1 80.62 8 PRO B N 1
ATOM 593 C CA . PRO B 1 8 ? 10.719 -14.18 -11.406 1 80.62 8 PRO B CA 1
ATOM 594 C C . PRO B 1 8 ? 10.992 -12.727 -11.031 1 80.62 8 PRO B C 1
ATOM 596 O O . PRO B 1 8 ? 11.734 -12.453 -10.086 1 80.62 8 PRO B O 1
ATOM 599 N N . GLU B 1 9 ? 10.828 -11.867 -11.992 1 89.06 9 GLU B N 1
ATOM 600 C CA . GLU B 1 9 ? 10.984 -10.438 -11.773 1 89.06 9 GLU B CA 1
ATOM 601 C C . GLU B 1 9 ? 10.508 -10.031 -10.391 1 89.06 9 GLU B C 1
ATOM 603 O O . GLU B 1 9 ? 11.125 -9.18 -9.734 1 89.06 9 GLU B O 1
ATOM 608 N N . PHE B 1 10 ? 9.492 -10.672 -9.953 1 92.56 10 PHE B N 1
ATOM 609 C CA . PHE B 1 10 ? 8.945 -10.383 -8.641 1 92.56 10 PHE B CA 1
ATOM 610 C C . PHE B 1 10 ? 9.977 -10.664 -7.551 1 92.56 10 PHE B C 1
ATOM 612 O O . PHE B 1 10 ? 10.156 -9.852 -6.637 1 92.56 10 PHE B O 1
ATOM 619 N N . ASP B 1 11 ? 10.602 -11.703 -7.609 1 91.31 11 ASP B N 1
ATOM 620 C CA . ASP B 1 11 ? 11.594 -12.086 -6.605 1 91.31 11 ASP B CA 1
ATOM 621 C C . ASP B 1 11 ? 12.75 -11.094 -6.566 1 91.31 11 ASP B C 1
ATOM 623 O O . ASP B 1 11 ? 13.234 -10.742 -5.492 1 91.31 11 ASP B O 1
ATOM 627 N N . GLN B 1 12 ? 13.148 -10.758 -7.672 1 91.94 12 GLN B N 1
ATOM 628 C CA . GLN B 1 12 ? 14.25 -9.805 -7.781 1 91.94 12 GLN B CA 1
ATOM 629 C C . GLN B 1 12 ? 13.867 -8.453 -7.191 1 91.94 12 GLN B C 1
ATOM 631 O O . GLN B 1 12 ? 14.625 -7.867 -6.418 1 91.94 12 GLN B O 1
ATOM 636 N N . ARG B 1 13 ? 12.719 -7.996 -7.562 1 92.81 13 ARG B N 1
ATOM 637 C CA . ARG B 1 13 ? 12.25 -6.707 -7.066 1 92.81 13 ARG B CA 1
ATOM 638 C C . ARG B 1 13 ? 12.023 -6.746 -5.559 1 92.81 13 ARG B C 1
ATOM 640 O O . ARG B 1 13 ? 12.359 -5.797 -4.852 1 92.81 13 ARG B O 1
ATOM 647 N N . CYS B 1 14 ? 11.477 -7.77 -5.156 1 92.19 14 CYS B N 1
ATOM 648 C CA . CYS B 1 14 ? 11.234 -7.965 -3.73 1 92.19 14 CYS B CA 1
ATOM 649 C C . CYS B 1 14 ? 12.539 -7.906 -2.943 1 92.19 14 CYS B C 1
ATOM 651 O O . CYS B 1 14 ? 12.625 -7.203 -1.937 1 92.19 14 CYS B O 1
ATOM 653 N N . CYS B 1 15 ? 13.578 -8.602 -3.412 1 92.31 15 CYS B N 1
ATOM 654 C CA . CYS B 1 15 ? 14.883 -8.625 -2.762 1 92.31 15 CYS B CA 1
ATOM 655 C C . CYS B 1 15 ? 15.523 -7.238 -2.77 1 92.31 15 CYS B C 1
ATOM 657 O O . CYS B 1 15 ? 16.125 -6.82 -1.777 1 92.31 15 CYS B O 1
ATOM 659 N N . SER B 1 16 ? 15.383 -6.605 -3.875 1 93 16 SER B N 1
ATOM 660 C CA . SER B 1 16 ? 15.945 -5.266 -4.016 1 93 16 SER B CA 1
ATOM 661 C C . SER B 1 16 ? 15.305 -4.293 -3.031 1 93 16 SER B C 1
ATOM 663 O O . SER B 1 16 ? 16 -3.535 -2.357 1 93 16 SER B O 1
ATOM 665 N N . LEU B 1 17 ? 14.047 -4.398 -2.879 1 92.5 17 LEU B N 1
ATOM 666 C CA . LEU B 1 17 ? 13.312 -3.512 -1.98 1 92.5 17 LEU B CA 1
ATOM 667 C C . LEU B 1 17 ? 13.648 -3.82 -0.524 1 92.5 17 LEU B C 1
ATOM 669 O O . LEU B 1 17 ? 13.812 -2.906 0.286 1 92.5 17 LEU B O 1
ATOM 673 N N . ARG B 1 18 ? 13.727 -5.039 -0.218 1 91.81 18 ARG B N 1
ATOM 674 C CA . ARG B 1 18 ? 13.992 -5.469 1.151 1 91.81 18 ARG B CA 1
ATOM 675 C C . ARG B 1 18 ? 15.43 -5.168 1.554 1 91.81 18 ARG B C 1
ATOM 677 O O . ARG B 1 18 ? 15.719 -4.949 2.732 1 91.81 18 ARG B O 1
ATOM 684 N N . ALA B 1 19 ? 16.328 -5.109 0.581 1 91.62 19 ALA B N 1
ATOM 685 C CA . ALA B 1 19 ? 17.75 -4.895 0.829 1 91.62 19 ALA B CA 1
ATOM 686 C C . ALA B 1 19 ? 18.094 -3.408 0.798 1 91.62 19 ALA B C 1
ATOM 688 O O . ALA B 1 19 ? 19.156 -3 1.269 1 91.62 19 ALA B O 1
ATOM 689 N N . ALA B 1 20 ? 17.203 -2.66 0.223 1 91.5 20 ALA B N 1
ATOM 690 C CA . ALA B 1 20 ? 17.453 -1.229 0.073 1 91.5 20 ALA B CA 1
ATOM 691 C C . ALA B 1 20 ? 17.406 -0.518 1.422 1 91.5 20 ALA B C 1
ATOM 693 O O . ALA B 1 20 ? 16.484 -0.732 2.209 1 91.5 20 ALA B O 1
ATOM 694 N N . PRO B 1 21 ? 18.484 0.333 1.7 1 89.38 21 PRO B N 1
ATOM 695 C CA . PRO B 1 21 ? 18.531 1.082 2.957 1 89.38 21 PRO B CA 1
ATOM 696 C C . PRO B 1 21 ? 17.453 2.166 3.043 1 89.38 21 PRO B C 1
ATOM 698 O O . PRO B 1 21 ? 17.125 2.629 4.141 1 89.38 21 PRO B O 1
ATOM 701 N N . ASP B 1 22 ? 17 2.559 1.883 1 87.69 22 ASP B N 1
ATOM 702 C CA . ASP B 1 22 ? 16 3.623 1.829 1 87.69 22 ASP B CA 1
ATOM 703 C C . ASP B 1 22 ? 14.594 3.061 1.997 1 87.69 22 ASP B C 1
ATOM 705 O O . ASP B 1 22 ? 13.641 3.814 2.188 1 87.69 22 ASP B O 1
ATOM 709 N N . THR B 1 23 ? 14.539 1.665 1.968 1 91.69 23 THR B N 1
ATOM 710 C CA . THR B 1 23 ? 13.234 1.043 2.137 1 91.69 23 THR B CA 1
ATOM 711 C C . THR B 1 23 ? 12.797 1.084 3.6 1 91.69 23 THR B C 1
ATOM 713 O O . THR B 1 23 ? 13.562 0.694 4.488 1 91.69 23 THR B O 1
ATOM 716 N N . SER B 1 24 ? 11.688 1.546 3.908 1 94.25 24 SER B N 1
ATOM 717 C CA . SER B 1 24 ? 11.164 1.715 5.262 1 94.25 24 SER B CA 1
ATOM 718 C C . SER B 1 24 ? 10.852 0.369 5.906 1 94.25 24 SER B C 1
ATOM 720 O O . SER B 1 24 ? 10.562 -0.606 5.207 1 94.25 24 SER B O 1
ATOM 722 N N . ASP B 1 25 ? 10.992 0.359 7.184 1 94.38 25 ASP B N 1
ATOM 723 C CA . ASP B 1 25 ? 10.672 -0.854 7.926 1 94.38 25 ASP B CA 1
ATOM 724 C C . ASP B 1 25 ? 9.227 -1.285 7.672 1 94.38 25 ASP B C 1
ATOM 726 O O . ASP B 1 25 ? 8.938 -2.479 7.574 1 94.38 25 ASP B O 1
ATOM 730 N N . TRP B 1 26 ? 8.32 -0.346 7.547 1 96.75 26 TRP B N 1
ATOM 731 C CA . TRP B 1 26 ? 6.914 -0.646 7.285 1 96.75 26 TRP B CA 1
ATOM 732 C C . TRP B 1 26 ? 6.758 -1.384 5.957 1 96.75 26 TRP B C 1
ATOM 734 O O . TRP B 1 26 ? 6.039 -2.383 5.879 1 96.75 26 TRP B O 1
ATOM 744 N N . LEU B 1 27 ? 7.449 -0.866 4.934 1 96.44 27 LEU B N 1
ATOM 745 C CA . LEU B 1 27 ? 7.32 -1.449 3.604 1 96.44 27 LEU B CA 1
ATOM 746 C C . LEU B 1 27 ? 7.809 -2.895 3.596 1 96.44 27 LEU B C 1
ATOM 748 O O . LEU B 1 27 ? 7.164 -3.77 3.016 1 96.44 27 LEU B O 1
ATOM 752 N N . LYS B 1 28 ? 8.906 -3.164 4.301 1 95.31 28 LYS B N 1
ATOM 753 C CA . LYS B 1 28 ? 9.445 -4.52 4.387 1 95.31 28 LYS B CA 1
ATOM 754 C C . LYS B 1 28 ? 8.445 -5.469 5.039 1 95.31 28 LYS B C 1
ATOM 756 O O . LYS B 1 28 ? 8.234 -6.582 4.559 1 95.31 28 LYS B O 1
ATOM 761 N N . ALA B 1 29 ? 7.852 -5 6.094 1 96.06 29 ALA B N 1
ATOM 762 C CA . ALA B 1 29 ? 6.859 -5.809 6.801 1 96.06 29 ALA B CA 1
ATOM 763 C C . ALA B 1 29 ? 5.609 -6.012 5.949 1 96.06 29 ALA B C 1
ATOM 765 O O . ALA B 1 29 ? 5.035 -7.102 5.934 1 96.06 29 ALA B O 1
ATOM 766 N N . ALA B 1 30 ? 5.199 -4.984 5.254 1 97.06 30 ALA B N 1
ATOM 767 C CA . ALA B 1 30 ? 4.012 -5.039 4.406 1 97.06 30 ALA B CA 1
ATOM 768 C C . ALA B 1 30 ? 4.18 -6.062 3.289 1 97.06 30 ALA B C 1
ATOM 770 O O . ALA B 1 30 ? 3.26 -6.832 3.002 1 97.06 30 ALA B O 1
ATOM 771 N N . ILE B 1 31 ? 5.375 -6.043 2.66 1 95.56 31 ILE B N 1
ATOM 772 C CA . ILE B 1 31 ? 5.676 -7.008 1.605 1 95.56 31 ILE B CA 1
ATOM 773 C C . ILE B 1 31 ? 5.52 -8.43 2.143 1 95.56 31 ILE B C 1
ATOM 775 O O . ILE B 1 31 ? 4.883 -9.273 1.511 1 95.56 31 ILE B O 1
ATOM 779 N N . GLY B 1 32 ? 6.027 -8.664 3.346 1 94.62 32 GLY B N 1
ATOM 780 C CA . GLY B 1 32 ? 5.957 -9.977 3.965 1 94.62 32 GLY B CA 1
ATOM 781 C C . GLY B 1 32 ? 4.539 -10.406 4.293 1 94.62 32 GLY B C 1
ATOM 782 O O . GLY B 1 32 ? 4.215 -11.594 4.223 1 94.62 32 GLY B O 1
ATOM 783 N N . ALA B 1 33 ? 3.729 -9.523 4.59 1 95.31 33 ALA B N 1
ATOM 784 C CA . ALA B 1 33 ? 2.346 -9.82 4.953 1 95.31 33 ALA B CA 1
ATOM 785 C C . ALA B 1 33 ? 1.5 -10.094 3.713 1 95.31 33 ALA B C 1
ATOM 787 O O . ALA B 1 33 ? 0.6 -10.938 3.742 1 95.31 33 ALA B O 1
ATOM 788 N N . LEU B 1 34 ? 1.78 -9.422 2.611 1 95.81 34 LEU B N 1
ATOM 789 C CA . LEU B 1 34 ? 0.947 -9.508 1.417 1 95.81 34 LEU B CA 1
ATOM 790 C C . LEU B 1 34 ? 1.4 -10.656 0.524 1 95.81 34 LEU B C 1
ATOM 792 O O . LEU B 1 34 ? 0.628 -11.148 -0.304 1 95.81 34 LEU B O 1
ATOM 796 N N . ILE B 1 35 ? 2.607 -11.125 0.732 1 89.19 35 ILE B N 1
ATOM 797 C CA . ILE B 1 35 ? 3.168 -12.148 -0.144 1 89.19 35 ILE B CA 1
ATOM 798 C C . ILE B 1 35 ? 2.352 -13.438 -0.026 1 89.19 35 ILE B C 1
ATOM 800 O O . ILE B 1 35 ? 2.24 -14.195 -0.988 1 89.19 35 ILE B O 1
ATOM 804 N N . CYS B 1 36 ? 1.762 -13.648 1.13 1 89.56 36 CYS B N 1
ATOM 805 C CA . CYS B 1 36 ? 1.013 -14.883 1.367 1 89.56 36 CYS B CA 1
ATOM 806 C C . CYS B 1 36 ? -0.445 -14.719 0.952 1 89.56 36 CYS B C 1
ATOM 808 O O . CYS B 1 36 ? -1.201 -15.695 0.936 1 89.56 36 CYS B O 1
ATOM 810 N N . LYS B 1 37 ? -0.813 -13.617 0.555 1 93.31 37 LYS B N 1
ATOM 811 C CA . LYS B 1 37 ? -2.191 -13.344 0.157 1 93.31 37 LYS B CA 1
ATOM 812 C C . LYS B 1 37 ? -2.404 -13.641 -1.325 1 93.31 37 LYS B C 1
ATOM 814 O O . LYS B 1 37 ? -1.443 -13.727 -2.092 1 93.31 37 LYS B O 1
ATOM 819 N N . ASP B 1 38 ? -3.695 -13.789 -1.703 1 94.38 38 ASP B N 1
ATOM 820 C CA . ASP B 1 38 ? -4.043 -13.891 -3.117 1 94.38 38 ASP B CA 1
ATOM 821 C C . ASP B 1 38 ? -3.65 -12.625 -3.871 1 94.38 38 ASP B C 1
ATOM 823 O O . ASP B 1 38 ? -3.898 -11.516 -3.398 1 94.38 38 ASP B O 1
ATOM 827 N N . PRO B 1 39 ? -2.961 -12.828 -4.977 1 94.12 39 PRO B N 1
ATOM 828 C CA . PRO B 1 39 ? -2.463 -11.672 -5.727 1 94.12 39 PRO B CA 1
ATOM 829 C C . PRO B 1 39 ? -3.555 -10.641 -6.02 1 94.12 39 PRO B C 1
ATOM 831 O O . PRO B 1 39 ? -3.299 -9.438 -5.996 1 94.12 39 PRO B O 1
ATOM 834 N N . VAL B 1 40 ? -4.75 -11.094 -6.293 1 94.31 40 VAL B N 1
ATOM 835 C CA . VAL B 1 40 ? -5.848 -10.188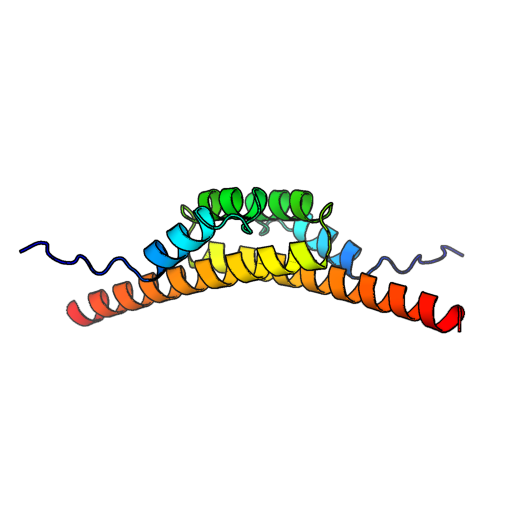 -6.609 1 94.31 40 VAL B CA 1
ATOM 836 C C . VAL B 1 40 ? -6.207 -9.367 -5.371 1 94.31 40 VAL B C 1
ATOM 838 O O . VAL B 1 40 ? -6.359 -8.148 -5.449 1 94.31 40 VAL B O 1
ATOM 841 N N . ASP B 1 41 ? -6.254 -10.008 -4.301 1 95.5 41 ASP B N 1
ATOM 842 C CA . ASP B 1 41 ? -6.586 -9.344 -3.045 1 95.5 41 ASP B CA 1
ATOM 843 C C . ASP B 1 41 ? -5.461 -8.406 -2.602 1 95.5 41 ASP B C 1
ATOM 845 O O . ASP B 1 41 ? -5.715 -7.312 -2.1 1 95.5 41 ASP B O 1
ATOM 849 N N . ALA B 1 42 ? -4.297 -8.938 -2.783 1 96.88 42 ALA B N 1
ATOM 850 C CA . ALA B 1 42 ? -3.131 -8.148 -2.389 1 96.88 42 ALA B CA 1
ATOM 851 C C . ALA B 1 42 ? -3.072 -6.832 -3.156 1 96.88 42 ALA B C 1
ATOM 853 O O . ALA B 1 42 ? -2.84 -5.773 -2.568 1 96.88 42 ALA B O 1
ATOM 854 N N . VAL B 1 43 ? -3.342 -6.902 -4.477 1 96.94 43 VAL B N 1
ATOM 855 C CA . VAL B 1 43 ? -3.314 -5.711 -5.316 1 96.94 43 VAL B CA 1
ATOM 856 C C . VAL B 1 43 ? -4.453 -4.773 -4.926 1 96.94 43 VAL B C 1
ATOM 858 O O . VAL B 1 43 ? -4.258 -3.557 -4.828 1 96.94 43 VAL B O 1
ATOM 861 N N . ASN B 1 44 ? -5.582 -5.359 -4.676 1 95.88 44 ASN B N 1
ATOM 862 C CA . ASN B 1 44 ? -6.727 -4.559 -4.25 1 95.88 44 ASN B CA 1
ATOM 863 C C . ASN B 1 44 ? -6.43 -3.791 -2.967 1 95.88 44 ASN B C 1
ATOM 865 O O . ASN B 1 44 ? -6.68 -2.586 -2.885 1 95.88 44 ASN B O 1
ATOM 869 N N . ASP B 1 45 ? -5.875 -4.461 -2.051 1 96.88 45 ASP B N 1
ATOM 870 C CA . ASP B 1 45 ? -5.527 -3.844 -0.775 1 96.88 45 ASP B CA 1
ATOM 871 C C . ASP B 1 45 ? -4.496 -2.732 -0.965 1 96.88 45 ASP B C 1
ATOM 873 O O . ASP B 1 45 ? -4.637 -1.646 -0.399 1 96.88 45 ASP B O 1
ATOM 877 N N . ALA B 1 46 ? -3.492 -2.988 -1.727 1 97.69 46 ALA B N 1
ATOM 878 C CA . ALA B 1 46 ? -2.43 -2.012 -1.956 1 97.69 46 ALA B CA 1
ATOM 879 C C . ALA B 1 46 ? -2.967 -0.779 -2.68 1 97.69 46 ALA B C 1
ATOM 881 O O . ALA B 1 46 ? -2.564 0.348 -2.381 1 97.69 46 ALA B O 1
ATOM 882 N N . GLU B 1 47 ? -3.863 -0.999 -3.617 1 97.31 47 GLU B N 1
ATOM 883 C CA . GLU B 1 47 ? -4.469 0.094 -4.371 1 97.31 47 GLU B CA 1
ATOM 884 C C . GLU B 1 47 ? -5.289 1.004 -3.465 1 97.31 47 GLU B C 1
ATOM 886 O O . GLU B 1 47 ? -5.176 2.229 -3.537 1 97.31 47 GLU B O 1
ATOM 891 N N . LEU B 1 48 ? -6.082 0.399 -2.639 1 96.44 48 LEU B N 1
ATOM 892 C CA . LEU B 1 48 ? -6.906 1.157 -1.702 1 96.44 48 LEU B CA 1
ATOM 893 C C . LEU B 1 48 ? -6.035 1.957 -0.739 1 96.44 48 LEU B C 1
ATOM 895 O O . LEU B 1 48 ? -6.328 3.119 -0.452 1 96.44 48 LEU B O 1
ATOM 899 N N . LEU B 1 49 ? -4.992 1.339 -0.28 1 96.88 49 LEU B N 1
ATOM 900 C CA . LEU B 1 49 ? -4.059 2.014 0.616 1 96.88 49 LEU B CA 1
ATOM 901 C C . LEU B 1 49 ? -3.424 3.219 -0.069 1 96.88 49 LEU B C 1
ATOM 903 O O . LEU B 1 49 ? -3.373 4.309 0.505 1 96.88 49 LEU B O 1
ATOM 907 N N . LEU B 1 50 ? -2.963 3.027 -1.286 1 97.56 50 LEU B N 1
ATOM 908 C CA . LEU B 1 50 ? -2.34 4.109 -2.035 1 97.56 50 LEU B CA 1
ATOM 909 C C . LEU B 1 50 ? -3.328 5.246 -2.277 1 97.56 50 LEU B C 1
ATOM 911 O O . LEU B 1 50 ? -2.977 6.422 -2.146 1 97.56 50 LEU B O 1
ATOM 915 N N . GLU B 1 51 ? -4.5 4.883 -2.686 1 96.62 51 GLU B N 1
ATOM 916 C CA . GLU B 1 51 ? -5.539 5.887 -2.908 1 96.62 51 GLU B CA 1
ATOM 917 C C . GLU B 1 51 ? -5.762 6.734 -1.66 1 96.62 51 GLU B C 1
ATOM 919 O O . GLU B 1 51 ? -5.844 7.961 -1.745 1 96.62 51 GLU B O 1
ATOM 924 N N . LEU B 1 52 ? -5.871 6.066 -0.554 1 96.06 52 LEU B N 1
ATOM 925 C CA . LEU B 1 52 ? -6.121 6.754 0.709 1 96.06 52 LEU B CA 1
ATOM 926 C C . LEU B 1 52 ? -4.953 7.66 1.075 1 96.06 52 LEU B C 1
ATOM 928 O O . LEU B 1 52 ? -5.156 8.812 1.462 1 96.06 52 LEU B O 1
ATOM 932 N N . MET B 1 53 ? -3.74 7.188 0.974 1 96.5 53 MET B N 1
ATOM 933 C CA . MET B 1 53 ? -2.57 7.988 1.318 1 96.5 53 M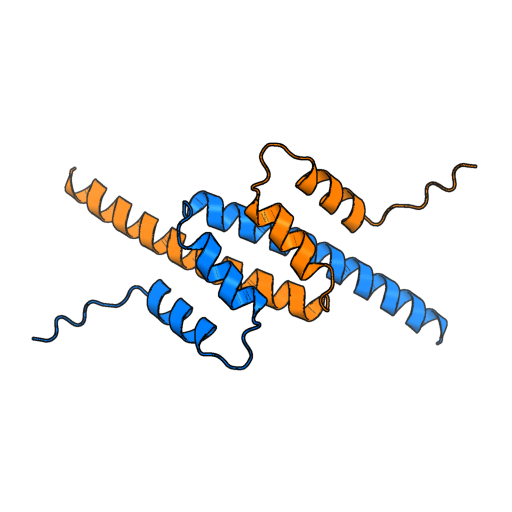ET B CA 1
ATOM 934 C C . MET B 1 53 ? -2.402 9.148 0.345 1 96.5 53 MET B C 1
ATOM 936 O O . MET B 1 53 ? -1.975 10.234 0.737 1 96.5 53 MET B O 1
ATOM 940 N N . SER B 1 54 ? -2.703 8.938 -0.935 1 96.12 54 SER B N 1
ATOM 941 C CA . SER B 1 54 ? -2.666 10.008 -1.93 1 96.12 54 SER B CA 1
ATOM 942 C C . SER B 1 54 ? -3.656 11.117 -1.589 1 96.12 54 SER B C 1
ATOM 944 O O . SER B 1 54 ? -3.35 12.297 -1.753 1 96.12 54 SER B O 1
ATOM 946 N N . LEU B 1 55 ? -4.801 10.664 -1.193 1 94.69 55 LEU B N 1
ATOM 947 C CA . LEU B 1 55 ? -5.816 11.625 -0.783 1 94.69 55 LEU B CA 1
ATOM 948 C C . LEU B 1 55 ? -5.32 12.477 0.382 1 94.69 55 LEU B C 1
ATOM 950 O O . LEU B 1 55 ? -5.461 13.703 0.364 1 94.69 55 LEU B O 1
ATOM 954 N N . ARG B 1 56 ? -4.711 11.828 1.37 1 92.56 56 ARG B N 1
ATOM 955 C CA . ARG B 1 56 ? -4.168 12.547 2.514 1 92.56 56 ARG B CA 1
ATOM 956 C C . ARG B 1 56 ? -3.084 13.531 2.078 1 92.56 56 ARG B C 1
ATOM 958 O O . ARG B 1 56 ? -3.064 14.68 2.52 1 92.56 56 ARG B O 1
ATOM 965 N N . MET B 1 57 ? -2.178 13.047 1.238 1 92.81 57 MET B N 1
ATOM 966 C CA . MET B 1 57 ? -1.103 13.906 0.747 1 92.81 57 MET B CA 1
ATOM 967 C C . MET B 1 57 ? -1.667 15.133 0.043 1 92.81 57 MET B C 1
ATOM 969 O O . MET B 1 57 ? -1.188 16.25 0.252 1 92.81 57 MET B O 1
ATOM 973 N N . HIS B 1 58 ? -2.645 14.898 -0.768 1 92 58 HIS B N 1
ATOM 974 C CA . HIS B 1 58 ? -3.283 16 -1.486 1 92 58 HIS B CA 1
ATOM 975 C C . HIS B 1 58 ? -3.887 17.016 -0.52 1 92 58 HIS B C 1
ATOM 977 O O . HIS B 1 58 ? -3.732 18.219 -0.708 1 92 58 HIS B O 1
ATOM 983 N N . GLU B 1 59 ? -4.566 16.594 0.533 1 89.56 59 GLU B N 1
ATOM 984 C CA . GLU B 1 59 ? -5.199 17.484 1.512 1 89.56 59 GLU B CA 1
ATOM 985 C C . GLU B 1 59 ? -4.156 18.281 2.285 1 89.56 59 GLU B C 1
ATOM 987 O O . GLU B 1 59 ? -4.344 19.469 2.539 1 89.56 59 GLU B O 1
ATOM 992 N N . VAL B 1 60 ? -3.062 17.641 2.633 1 85.69 60 VAL B N 1
ATOM 993 C CA . VAL B 1 60 ? -1.989 18.281 3.385 1 85.69 60 VAL B CA 1
ATOM 994 C C . VAL B 1 60 ? -1.322 19.344 2.525 1 85.69 60 VAL B C 1
ATOM 996 O O . VAL B 1 60 ? -1.055 20.453 2.998 1 85.69 60 VAL B O 1
ATOM 999 N N . LEU B 1 61 ? -1.145 18.984 1.272 1 87.19 61 LEU B N 1
ATOM 1000 C CA . LEU B 1 61 ? -0.489 19.938 0.369 1 87.19 61 LEU B CA 1
ATOM 1001 C C . LEU B 1 61 ? -1.388 21.125 0.086 1 87.19 61 LEU B C 1
ATOM 1003 O O . LEU B 1 61 ? -0.907 22.266 -0.015 1 87.19 61 LEU B O 1
ATOM 1007 N N . THR B 1 62 ? -2.633 20.844 -0.105 1 85.62 62 THR B N 1
ATOM 1008 C CA . THR B 1 62 ? -3.59 21.906 -0.383 1 85.62 62 THR B CA 1
ATOM 1009 C C . THR B 1 62 ? -3.715 22.859 0.812 1 85.62 62 THR B C 1
ATOM 1011 O O . THR B 1 62 ? -3.807 24.062 0.644 1 85.62 62 THR B O 1
ATOM 1014 N N . HIS B 1 63 ? -3.654 22.281 1.989 1 82.25 63 HIS B N 1
ATOM 1015 C CA . HIS B 1 63 ? -3.734 23.078 3.205 1 82.25 63 HIS B CA 1
ATOM 1016 C C . HIS B 1 63 ? -2.459 23.891 3.414 1 82.25 63 HIS B C 1
ATOM 1018 O O . HIS B 1 63 ? -2.518 25.062 3.809 1 82.25 63 HIS B O 1
ATOM 1024 N N . ALA B 1 64 ? -1.334 23.266 3.137 1 77.56 64 ALA B N 1
ATOM 1025 C CA . ALA B 1 64 ? -0.052 23.938 3.277 1 77.56 64 ALA B CA 1
ATOM 1026 C C . ALA B 1 64 ? 0.049 25.125 2.312 1 77.56 64 ALA B C 1
ATOM 1028 O O . ALA B 1 64 ? 0.561 26.188 2.672 1 77.56 64 ALA B O 1
ATOM 1029 N N . ARG B 1 65 ? -0.427 24.938 1.128 1 77.94 65 ARG B N 1
ATOM 1030 C CA . ARG B 1 65 ? -0.402 25.984 0.114 1 77.94 65 ARG B CA 1
ATOM 1031 C C . ARG B 1 65 ? -1.324 27.141 0.495 1 77.94 65 ARG B C 1
ATOM 1033 O O . ARG B 1 65 ? -0.987 28.312 0.286 1 77.94 65 ARG B O 1
ATOM 1040 N N . ALA B 1 66 ? -2.441 26.734 1.044 1 74.81 66 ALA B N 1
ATOM 1041 C CA . ALA B 1 66 ? -3.395 27.766 1.461 1 74.81 66 ALA B CA 1
ATOM 1042 C C . ALA B 1 66 ? -2.807 28.641 2.562 1 74.81 66 ALA B C 1
ATOM 1044 O O . ALA B 1 66 ? -3.053 29.844 2.598 1 74.81 66 ALA B O 1
ATOM 1045 N N . GLY B 1 67 ? -2.084 27.953 3.422 1 70.31 67 GLY B N 1
ATOM 1046 C CA . GLY B 1 67 ? -1.445 28.703 4.492 1 70.31 67 GLY B CA 1
ATOM 1047 C C . GLY B 1 67 ? -0.296 29.578 4.012 1 70.31 67 GLY B C 1
ATOM 1048 O O . GLY B 1 67 ? -0.105 30.688 4.5 1 70.31 67 GLY B O 1
ATOM 1049 N N . ALA B 1 68 ? 0.465 29.078 3.062 1 75.12 68 ALA B N 1
ATOM 1050 C CA . ALA B 1 68 ? 1.602 29.812 2.518 1 75.12 68 ALA B CA 1
ATOM 1051 C C . ALA B 1 68 ? 1.136 31.047 1.749 1 75.12 68 ALA B C 1
ATOM 1053 O O . ALA B 1 68 ? 1.811 32.094 1.754 1 75.12 68 ALA B O 1
ATOM 1054 N N . ASN B 1 69 ? 0.092 30.859 1.017 1 71.25 69 ASN B N 1
ATOM 1055 C CA . ASN B 1 69 ? -0.428 31.984 0.252 1 71.25 69 ASN B CA 1
ATOM 1056 C C . ASN B 1 69 ? -0.926 33.094 1.166 1 71.25 69 ASN B C 1
ATOM 1058 O O . ASN B 1 69 ? -0.894 34.281 0.793 1 71.25 69 ASN B O 1
ATOM 1062 N N . ARG B 1 70 ? -1.257 32.688 2.355 1 70.5 70 ARG B N 1
ATOM 1063 C CA . ARG B 1 70 ? -1.758 33.688 3.301 1 70.5 70 ARG B CA 1
ATOM 1064 C C . ARG B 1 70 ? -0.614 34.5 3.902 1 70.5 70 ARG B C 1
ATOM 1066 O O . ARG B 1 70 ? -0.794 35.656 4.262 1 70.5 70 ARG B O 1
ATOM 1073 N N . ARG B 1 71 ? 0.52 33.844 3.98 1 68.44 71 ARG B N 1
ATOM 1074 C CA . ARG B 1 71 ? 1.654 34.562 4.551 1 68.44 71 ARG B CA 1
ATOM 1075 C C . ARG B 1 71 ? 2.266 35.531 3.527 1 68.44 71 ARG B C 1
ATOM 1077 O O . ARG B 1 71 ? 2.953 36.469 3.896 1 68.44 71 ARG B O 1
ATOM 1084 N N . ALA B 1 72 ? 1.85 35.219 2.252 1 58.66 72 ALA B N 1
ATOM 1085 C CA . ALA B 1 72 ? 2.395 36.188 1.299 1 58.66 72 ALA B CA 1
ATOM 1086 C C . ALA B 1 72 ? 1.497 37.406 1.186 1 58.66 72 ALA B C 1
ATOM 1088 O O . ALA B 1 72 ? 0.285 37.312 1.392 1 58.66 72 ALA B O 1
#

Sequence (144 aa):
MSSSTVTPEFDQRCCSLRAAPDTSDWLKAAIGALICKDPVDAVNDAELLLELMSLRMHEVLTHARAGANRRAMSSSTVTPEFDQRCCSLRAAPDTSDWLKAAIGALICKDPVDAVNDAELLLELMSLRMHEVLTHARAGANRRA

Secondary structure (DSSP, 8-state):
--------HHHHHHHHHHH-TTS-HHHHHHHHHHTTS-HHHHHHHHHHHHHHHHHHHHHHHHHHHHHHHHH-/--------HHHHHHHHHHH-TTS-HHHHHHHHHHTTS-HHHHHHHHHHHHHHHHHHHHHHHHHHHHHHHHH-

pLDDT: mean 86.25, std 14.57, range [33.19, 97.69]

Foldseek 3Di:
DPPVPVPPPVNVVLVCLCPDPPRDPVNVVLCVVLVPPDPVVSVVVVVVVVVVVVVVVVVVVVVVVVVVVVVD/DPPVVVPPPVVVVLVCLCPDPPRDPVNVVLCVVLVPPDPVVSVVVVVVVVVVVVVVVVVVVVVVVVVVVVVD